Protein AF-A0A259DCY4-F1 (afdb_monomer)

Foldseek 3Di:
DPPQPQADWDDDVNPDIDGDHPPDDDDDDDDPDDDDDDDPPPDDPVVVVCVVVVPPDDD

pLDDT: mean 84.77, std 12.51, range [44.88, 96.25]

Mean predicted aligned error: 8.43 Å

Sequence (59 aa):
HLTYADDARVHFDGQHHFDLQSGDHVWITRANRPITLLHPHSYSYYDTLRQKLHWGKKL

Solvent-accessible surface area (backbone atoms only — not comparable to full-atom values): 4325 Å² total; per-residue (Å²): 132,83,80,76,64,85,80,39,68,51,70,50,95,82,80,46,73,47,82,47,58,94,89,66,82,90,82,90,72,84,67,94,72,76,85,84,83,89,70,64,95,84,64,49,72,65,59,55,48,31,62,77,70,53,59,85,65,79,129

Structure (mmCIF, N/CA/C/O backbone):
data_AF-A0A259DCY4-F1
#
_entry.id   AF-A0A259DCY4-F1
#
loop_
_atom_site.group_PDB
_atom_site.id
_atom_site.type_symbol
_atom_site.label_atom_id
_atom_site.label_alt_id
_atom_site.label_comp_id
_atom_site.label_asym_id
_atom_site.label_entity_id
_atom_site.label_seq_id
_atom_site.pdbx_PDB_ins_code
_atom_site.Cartn_x
_atom_site.Cartn_y
_atom_site.Cartn_z
_atom_site.occupancy
_atom_site.B_iso_or_equiv
_atom_site.auth_seq_id
_atom_site.auth_comp_id
_atom_site.auth_asym_id
_atom_site.auth_atom_id
_atom_site.pdbx_PDB_model_num
ATOM 1 N N . HIS A 1 1 ? -3.403 15.773 25.420 1.00 44.88 1 HIS A N 1
ATOM 2 C CA . HIS A 1 1 ? -4.615 15.600 24.600 1.00 44.88 1 HIS A CA 1
ATOM 3 C C . HIS A 1 1 ? -4.339 14.441 23.649 1.00 44.88 1 HIS A C 1
ATOM 5 O O . HIS A 1 1 ? -3.648 14.648 22.661 1.00 44.88 1 HIS A O 1
ATOM 11 N N . LEU A 1 2 ? -4.714 13.206 24.013 1.00 54.78 2 LEU A N 1
ATOM 12 C CA . LEU A 1 2 ? -4.612 12.080 23.080 1.00 54.78 2 LEU A CA 1
ATOM 13 C C . LEU A 1 2 ? -5.672 12.309 22.005 1.00 54.78 2 LEU A C 1
ATOM 15 O O . LEU A 1 2 ? -6.855 12.385 22.322 1.00 54.78 2 LEU A O 1
ATOM 19 N N . THR A 1 3 ? -5.245 12.505 20.764 1.00 54.78 3 THR A N 1
ATOM 20 C CA . THR A 1 3 ? -6.132 12.524 19.602 1.00 54.78 3 THR A CA 1
ATOM 21 C C . THR A 1 3 ? -6.824 11.168 19.519 1.00 54.78 3 THR A C 1
ATOM 23 O O . THR A 1 3 ? -6.207 10.192 19.099 1.00 54.78 3 THR A O 1
ATOM 26 N N . TYR A 1 4 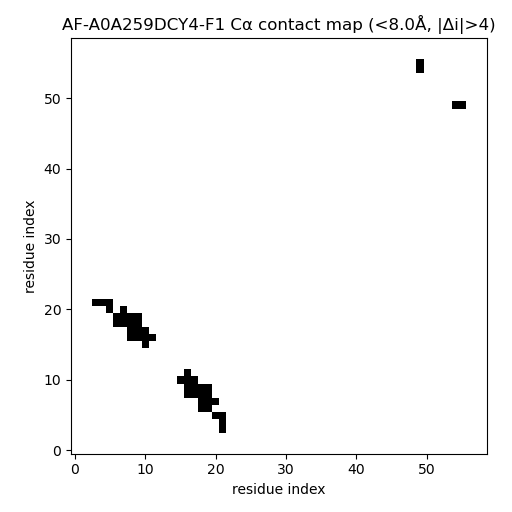? -8.076 11.103 19.976 1.00 55.56 4 TYR A N 1
ATOM 27 C CA . TYR A 1 4 ? -8.969 9.996 19.663 1.00 55.56 4 TYR A CA 1
ATOM 28 C C . TYR A 1 4 ? -9.144 9.999 18.146 1.00 55.56 4 TYR A C 1
ATOM 30 O O . TYR A 1 4 ? -9.658 10.956 17.568 1.00 55.56 4 TYR A O 1
ATOM 38 N N . ALA A 1 5 ? -8.591 8.983 17.492 1.00 60.09 5 ALA A N 1
ATOM 39 C CA . ALA A 1 5 ? -8.757 8.783 16.065 1.00 60.09 5 ALA A CA 1
ATOM 40 C C . ALA A 1 5 ? -10.132 8.142 15.843 1.00 60.09 5 ALA A C 1
ATOM 42 O O . ALA A 1 5 ? -10.219 6.943 15.612 1.00 60.09 5 ALA A O 1
ATOM 43 N N . ASP A 1 6 ? -11.196 8.941 15.958 1.00 63.72 6 ASP A N 1
ATOM 44 C CA . ASP A 1 6 ? -12.581 8.483 15.752 1.00 63.72 6 ASP A CA 1
ATOM 45 C C . ASP A 1 6 ? -12.878 8.111 14.287 1.00 63.72 6 ASP A C 1
ATOM 47 O O . ASP A 1 6 ? -13.930 7.556 13.999 1.00 63.72 6 ASP A O 1
ATOM 51 N N . ASP A 1 7 ? -11.951 8.394 13.364 1.00 77.81 7 ASP A N 1
ATOM 52 C CA . ASP A 1 7 ? -12.150 8.241 11.917 1.00 77.81 7 ASP A CA 1
ATOM 53 C C . ASP A 1 7 ? -11.027 7.424 11.243 1.00 77.81 7 ASP A C 1
ATOM 55 O O . ASP A 1 7 ? -10.651 7.638 10.084 1.00 77.81 7 ASP A O 1
ATOM 59 N N . ALA A 1 8 ? -10.424 6.495 11.991 1.00 88.62 8 ALA A N 1
ATOM 60 C CA . ALA A 1 8 ? -9.393 5.605 11.466 1.00 88.62 8 ALA A CA 1
ATOM 61 C C . ALA A 1 8 ? -10.011 4.528 10.560 1.00 88.62 8 ALA A C 1
ATOM 63 O O . ALA A 1 8 ? -10.923 3.813 10.964 1.00 88.62 8 ALA A O 1
ATOM 64 N N . ARG A 1 9 ? -9.491 4.377 9.334 1.00 91.62 9 ARG A N 1
ATOM 65 C CA . ARG A 1 9 ? -9.989 3.396 8.357 1.00 91.62 9 ARG A CA 1
ATOM 66 C C . ARG A 1 9 ? -8.865 2.666 7.641 1.00 91.62 9 ARG A C 1
ATOM 68 O O . ARG A 1 9 ? -7.871 3.270 7.237 1.00 91.62 9 ARG A O 1
ATOM 75 N N . VAL A 1 10 ? -9.048 1.366 7.432 1.00 92.06 10 VAL A N 1
ATOM 76 C CA . VAL A 1 10 ? -8.191 0.541 6.572 1.00 92.06 10 VAL A CA 1
ATOM 77 C C . VAL A 1 10 ? -8.824 0.475 5.194 1.00 92.06 10 VAL A C 1
ATOM 79 O O . VAL A 1 10 ? -9.960 0.034 5.073 1.00 92.06 10 VAL A O 1
ATOM 82 N N . HIS A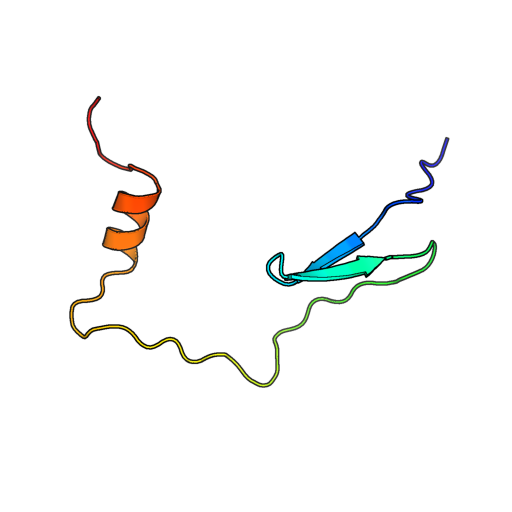 1 11 ? -8.097 0.883 4.156 1.00 93.06 11 HIS A N 1
ATOM 83 C CA . HIS A 1 11 ? -8.552 0.805 2.769 1.00 93.06 11 HIS A CA 1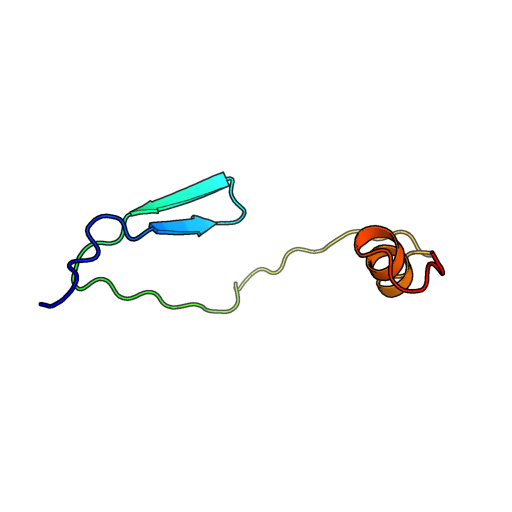
ATOM 84 C C . HIS A 1 11 ? -7.856 -0.341 2.028 1.00 93.06 11 HIS A C 1
ATOM 86 O O . HIS A 1 11 ? -6.633 -0.469 2.084 1.00 93.06 11 HIS A O 1
ATOM 92 N N . PHE A 1 12 ? -8.629 -1.130 1.281 1.00 91.56 12 PHE A N 1
ATOM 93 C CA . PHE A 1 12 ? -8.148 -2.218 0.428 1.00 91.56 12 PHE A CA 1
ATOM 94 C C . PHE A 1 12 ? -8.343 -1.826 -1.039 1.00 91.56 12 PHE A C 1
ATOM 96 O O . PHE A 1 12 ? -9.478 -1.733 -1.51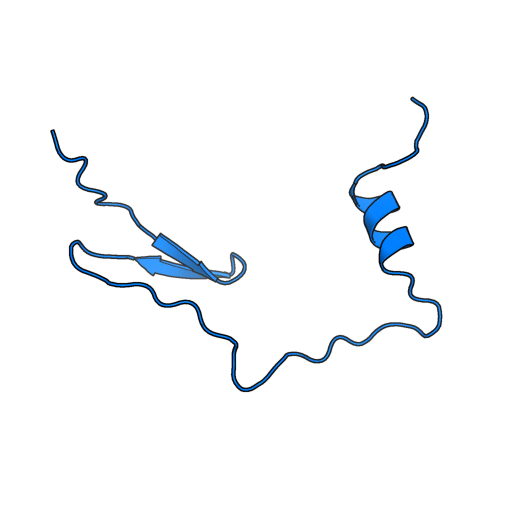4 1.00 91.56 12 PHE A O 1
ATOM 103 N N . ASP A 1 13 ? -7.240 -1.528 -1.731 1.00 91.00 13 ASP A N 1
ATOM 104 C CA . ASP A 1 13 ? -7.179 -1.136 -3.152 1.00 91.00 13 ASP A CA 1
ATOM 105 C C . ASP A 1 13 ? -8.161 -0.022 -3.578 1.00 91.00 13 ASP A C 1
ATOM 107 O O . ASP A 1 13 ? -8.504 0.123 -4.749 1.00 91.00 13 ASP A O 1
ATOM 111 N N . GLY A 1 14 ? -8.627 0.785 -2.620 1.00 86.25 14 GLY A N 1
ATOM 112 C CA . GLY A 1 14 ? -9.610 1.850 -2.838 1.00 86.25 14 GLY A CA 1
ATOM 113 C C . GLY A 1 14 ? -11.047 1.374 -3.088 1.00 86.25 14 GLY A C 1
ATOM 114 O O . GLY A 1 14 ? -11.924 2.215 -3.259 1.00 86.25 14 GLY A O 1
ATOM 115 N N . GLN A 1 15 ? -11.312 0.065 -3.089 1.00 89.25 15 GLN A N 1
ATOM 116 C CA . GLN A 1 15 ? -12.647 -0.497 -3.344 1.00 89.25 15 GLN A CA 1
ATOM 117 C C . GLN A 1 15 ? -13.397 -0.826 -2.053 1.00 89.25 15 GLN A C 1
ATOM 119 O O . GLN A 1 15 ? -14.605 -0.619 -1.960 1.00 89.25 15 GLN A O 1
ATOM 124 N N . HIS A 1 16 ? -12.676 -1.311 -1.044 1.00 90.19 16 HIS A N 1
ATOM 125 C CA . HIS A 1 16 ? -13.243 -1.679 0.248 1.00 90.19 16 HIS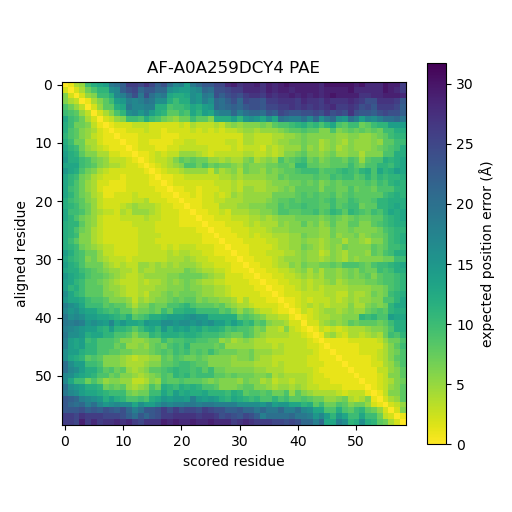 A CA 1
ATOM 126 C C . HIS A 1 16 ? -12.562 -0.903 1.368 1.00 90.19 16 HIS A C 1
ATOM 128 O O . HIS A 1 16 ? -11.394 -0.524 1.255 1.00 90.19 16 HIS A O 1
ATOM 134 N N . HIS A 1 17 ? -13.290 -0.673 2.456 1.00 90.94 17 HIS A N 1
ATOM 135 C CA . HIS A 1 17 ? -12.722 -0.119 3.675 1.00 90.94 17 HIS A CA 1
ATOM 136 C C . HIS A 1 17 ? -13.318 -0.772 4.918 1.00 90.94 17 HIS A C 1
ATOM 138 O O . HIS A 1 17 ? -14.385 -1.384 4.852 1.00 90.94 17 HIS A O 1
ATOM 144 N N . PHE A 1 18 ? -12.596 -0.650 6.026 1.00 91.19 18 PHE A N 1
ATOM 145 C CA . PHE A 1 18 ? -13.009 -1.097 7.348 1.00 91.19 18 PHE A CA 1
ATOM 146 C C . PHE A 1 18 ? -12.725 0.006 8.368 1.00 91.19 18 PHE A C 1
ATOM 148 O O . PHE A 1 18 ? -11.603 0.520 8.403 1.00 91.19 18 PHE A O 1
ATOM 155 N N . ASP A 1 19 ? -13.723 0.348 9.178 1.00 91.69 19 ASP A N 1
ATOM 156 C CA . ASP A 1 19 ? -13.612 1.365 10.225 1.00 91.69 19 ASP A CA 1
ATOM 157 C C . ASP A 1 19 ? -12.989 0.753 11.480 1.00 91.69 19 ASP A C 1
ATOM 159 O O . ASP A 1 19 ? -13.450 -0.276 11.972 1.00 91.69 19 ASP A O 1
ATOM 163 N N . LEU A 1 20 ? -11.923 1.373 11.980 1.00 89.69 20 LEU A N 1
ATOM 164 C CA . LEU A 1 20 ? -11.206 0.925 13.167 1.00 89.69 20 LEU A CA 1
ATOM 165 C C . LEU A 1 20 ? -11.752 1.620 14.407 1.00 89.69 20 LEU A C 1
ATOM 167 O O . LEU A 1 20 ? -11.977 2.830 14.412 1.00 89.69 20 LEU A O 1
A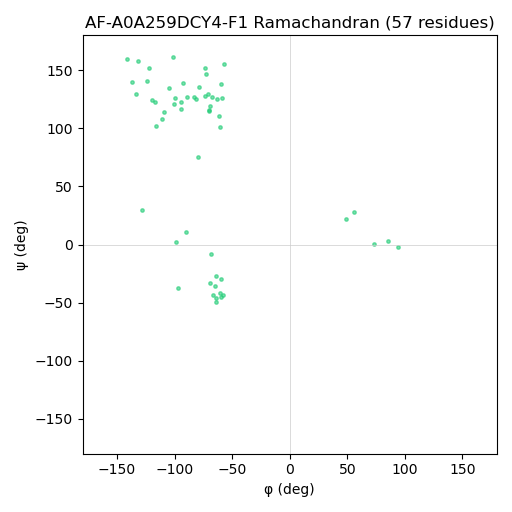TOM 171 N N . GLN A 1 21 ? -11.880 0.855 15.483 1.00 89.25 21 GLN A N 1
ATOM 172 C CA . GLN A 1 21 ? -12.215 1.374 16.799 1.00 89.25 21 GLN A CA 1
ATOM 173 C C . GLN A 1 21 ? -10.971 1.472 17.683 1.00 89.25 21 GLN A C 1
ATOM 175 O O . GLN A 1 21 ? -9.929 0.855 17.444 1.00 89.25 21 GLN A O 1
ATOM 180 N N . SER A 1 22 ? -11.077 2.269 18.745 1.00 87.06 22 SER A N 1
ATOM 181 C CA . SER A 1 22 ? -10.021 2.352 19.751 1.00 87.06 22 SER A CA 1
ATOM 182 C C . SER A 1 22 ? -9.771 0.976 20.375 1.00 87.06 22 SER A C 1
ATOM 184 O O . SER A 1 22 ? -10.694 0.340 20.879 1.00 87.06 22 SER A O 1
ATOM 186 N N . GLY A 1 23 ? -8.514 0.532 20.355 1.00 88.12 23 GLY A N 1
ATOM 187 C CA . GLY A 1 23 ? -8.116 -0.790 20.840 1.00 88.12 23 GLY A CA 1
ATOM 188 C C . GLY A 1 23 ? -8.054 -1.877 19.765 1.00 88.12 23 GLY A C 1
ATOM 189 O O . GLY A 1 23 ? -7.629 -2.985 20.086 1.00 88.12 23 GLY A O 1
ATOM 190 N N . ASP A 1 24 ? -8.401 -1.581 18.507 1.00 89.31 24 ASP A N 1
ATOM 191 C CA . ASP A 1 24 ? -8.194 -2.513 17.396 1.00 89.31 24 ASP A CA 1
ATOM 192 C C . ASP A 1 24 ? -6.714 -2.634 17.011 1.00 89.31 24 ASP A C 1
ATOM 194 O O . ASP A 1 24 ? -5.929 -1.686 17.087 1.00 89.31 24 ASP A O 1
ATOM 198 N N . HIS A 1 25 ? -6.328 -3.832 16.568 1.00 91.69 25 HIS A N 1
ATOM 199 C CA . HIS A 1 25 ? -4.970 -4.144 16.131 1.00 91.69 25 HIS A CA 1
ATOM 200 C C . HIS A 1 25 ? -4.981 -4.597 14.672 1.00 91.69 25 HIS A C 1
ATOM 202 O O . HIS A 1 25 ? -5.633 -5.579 14.315 1.00 91.69 25 HIS A O 1
ATOM 208 N N . VAL A 1 26 ? -4.195 -3.923 13.835 1.00 92.00 26 VAL A N 1
ATOM 209 C CA . VAL A 1 26 ? -4.050 -4.268 12.418 1.00 92.00 26 VAL A CA 1
ATOM 210 C C . VAL A 1 26 ? -2.767 -5.060 12.207 1.00 92.00 26 VAL A C 1
ATOM 212 O O . VAL A 1 26 ? -1.678 -4.605 12.553 1.00 92.00 26 VAL A O 1
ATOM 215 N N . TRP A 1 27 ? -2.892 -6.230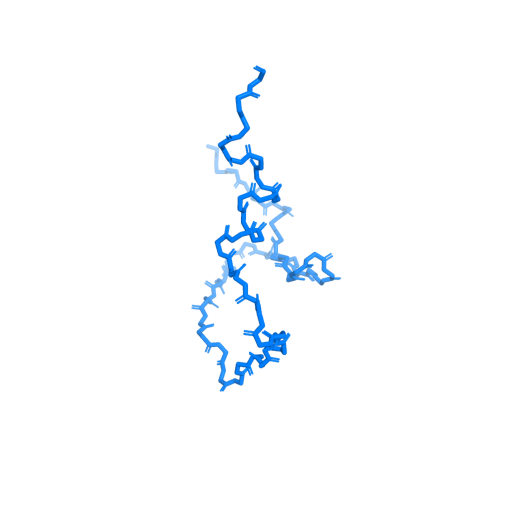 11.582 1.00 95.00 27 TRP A N 1
ATOM 216 C CA . TRP A 1 27 ? -1.765 -7.085 11.220 1.00 95.00 27 TRP A CA 1
ATOM 217 C C . TRP A 1 27 ? -1.693 -7.236 9.706 1.00 95.00 27 TRP A C 1
ATOM 219 O O . TRP A 1 27 ? -2.637 -7.706 9.072 1.00 95.00 27 TRP A O 1
ATOM 229 N N . ILE A 1 28 ? -0.553 -6.873 9.122 1.00 94.25 28 ILE A N 1
ATOM 230 C CA . ILE A 1 28 ? -0.304 -7.030 7.688 1.00 94.25 28 ILE A CA 1
ATOM 231 C C . ILE A 1 28 ? 0.547 -8.277 7.492 1.00 94.25 28 ILE A C 1
ATOM 233 O O . ILE A 1 28 ? 1.656 -8.379 8.013 1.00 94.25 28 ILE A O 1
ATOM 237 N N . THR A 1 29 ? 0.026 -9.231 6.729 1.00 96.25 29 THR A N 1
ATOM 238 C CA . THR A 1 29 ? 0.723 -10.480 6.414 1.00 96.25 29 THR A CA 1
ATOM 239 C C . THR A 1 29 ? 0.665 -10.755 4.920 1.00 96.25 29 THR A C 1
ATOM 241 O O . THR A 1 29 ? -0.190 -10.238 4.198 1.00 96.25 29 THR A O 1
ATOM 244 N N . ARG A 1 30 ? 1.598 -11.574 4.429 1.00 95.62 30 ARG A N 1
ATOM 245 C CA . ARG A 1 30 ? 1.565 -12.023 3.038 1.00 95.62 30 ARG A CA 1
ATOM 246 C C . ARG A 1 30 ? 0.360 -12.943 2.838 1.00 95.62 30 ARG A C 1
ATOM 248 O O . ARG A 1 30 ? 0.232 -13.947 3.533 1.00 95.62 30 ARG A O 1
ATOM 255 N N . ALA A 1 31 ? -0.476 -12.639 1.848 1.00 94.25 31 ALA A N 1
ATOM 256 C CA . ALA A 1 31 ? -1.590 -13.503 1.479 1.00 94.25 31 ALA A CA 1
ATOM 257 C C . ALA A 1 31 ? -1.097 -14.896 1.053 1.00 94.25 31 ALA A C 1
ATOM 259 O O . ALA A 1 31 ? -0.136 -15.023 0.292 1.00 94.25 31 ALA A O 1
ATOM 260 N N . ASN A 1 32 ? -1.800 -15.942 1.497 1.00 96.12 32 ASN A N 1
ATOM 261 C CA . ASN A 1 32 ? -1.471 -17.330 1.153 1.00 96.12 32 ASN A CA 1
ATOM 262 C C . ASN A 1 32 ? -1.616 -17.618 -0.356 1.00 96.12 32 ASN A C 1
ATOM 264 O O . ASN A 1 32 ? -0.955 -18.496 -0.901 1.00 96.12 32 ASN A O 1
ATOM 268 N N . ARG A 1 33 ? -2.486 -16.872 -1.047 1.00 95.62 33 ARG A N 1
ATOM 269 C CA . ARG A 1 33 ? -2.727 -17.001 -2.489 1.00 95.62 33 ARG A CA 1
ATOM 270 C C . ARG A 1 33 ? -2.304 -15.711 -3.195 1.00 95.62 33 ARG A C 1
ATOM 272 O O . ARG A 1 33 ? -3.044 -14.731 -3.118 1.00 95.62 33 ARG A O 1
ATOM 279 N N . PRO A 1 34 ? -1.130 -15.673 -3.847 1.00 94.25 34 PRO A N 1
ATOM 280 C CA . PRO A 1 34 ? -0.715 -14.506 -4.609 1.00 94.25 34 PRO A CA 1
ATOM 281 C C . PRO A 1 34 ? -1.502 -14.400 -5.919 1.00 94.25 34 PRO A C 1
ATOM 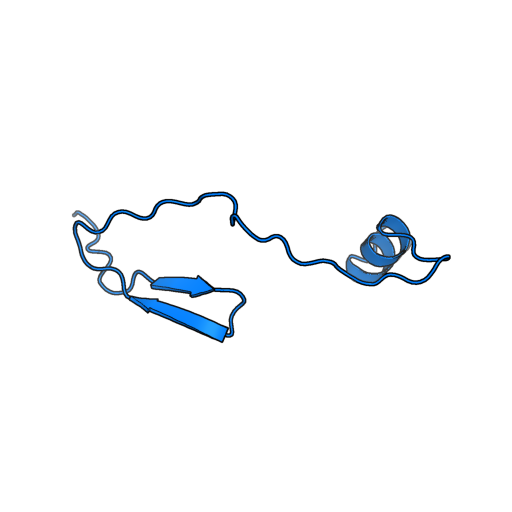283 O O . PRO A 1 34 ? -1.910 -15.401 -6.508 1.00 94.25 34 PRO A O 1
ATOM 286 N N . ILE A 1 35 ? -1.671 -13.172 -6.398 1.00 93.75 35 ILE A N 1
ATOM 287 C CA . ILE A 1 35 ? -2.253 -12.903 -7.712 1.00 93.75 35 ILE A CA 1
ATOM 288 C C . ILE A 1 35 ? -1.183 -13.148 -8.779 1.00 93.75 35 ILE A C 1
ATOM 290 O O . ILE A 1 35 ? -0.039 -12.718 -8.633 1.00 93.75 35 ILE A O 1
ATOM 294 N N . THR A 1 36 ? -1.560 -13.827 -9.863 1.00 93.44 36 THR A N 1
ATOM 295 C CA . THR A 1 36 ? -0.716 -13.952 -11.057 1.00 93.44 36 THR A CA 1
ATOM 296 C C . THR A 1 36 ? -1.095 -12.862 -12.046 1.00 93.44 36 THR A C 1
ATOM 298 O O . THR A 1 36 ? -2.222 -12.826 -12.537 1.00 93.44 36 THR A O 1
ATOM 301 N N . LEU A 1 37 ? -0.155 -11.963 -12.327 1.00 91.31 37 LEU A N 1
ATOM 302 C CA . LEU A 1 37 ? -0.333 -10.912 -13.322 1.00 91.31 37 LEU A CA 1
ATOM 303 C C . LEU A 1 37 ? 0.124 -11.426 -14.687 1.00 91.31 37 LEU A C 1
ATOM 305 O O . LEU A 1 37 ? 1.248 -11.905 -14.829 1.00 91.31 37 LEU A O 1
ATOM 309 N N . LEU A 1 38 ? -0.742 -11.309 -15.691 1.00 92.44 38 LEU A N 1
ATOM 310 C CA . LEU A 1 38 ? -0.392 -11.623 -17.072 1.00 92.44 38 LEU A CA 1
ATOM 311 C C . LEU A 1 38 ? 0.342 -10.434 -17.686 1.00 92.44 38 LEU A C 1
ATOM 313 O O . LEU A 1 38 ? -0.174 -9.317 -17.692 1.00 92.44 38 LEU A O 1
ATOM 317 N N . HIS A 1 39 ? 1.531 -10.682 -18.224 1.00 87.50 39 HIS A N 1
ATOM 318 C CA . HIS A 1 39 ? 2.307 -9.676 -18.933 1.00 87.50 39 HIS A CA 1
ATOM 319 C C . HIS A 1 39 ? 2.650 -10.162 -20.350 1.00 87.50 39 HIS A C 1
ATOM 321 O O . HIS A 1 39 ? 2.968 -11.339 -20.536 1.00 87.50 39 HIS A O 1
ATOM 327 N N . PRO A 1 40 ? 2.612 -9.280 -21.366 1.00 89.69 40 PRO A N 1
ATOM 328 C CA . PRO A 1 40 ? 3.146 -9.593 -22.688 1.00 89.69 40 PRO A CA 1
ATOM 329 C C . PRO A 1 40 ? 4.626 -10.001 -22.628 1.00 89.69 40 PRO A C 1
ATOM 331 O O . PRO A 1 40 ? 5.359 -9.582 -21.731 1.00 89.69 40 PRO A O 1
ATOM 334 N N . HIS A 1 41 ? 5.098 -10.767 -23.615 1.00 87.19 41 HIS A N 1
ATOM 335 C CA . HIS A 1 41 ? 6.510 -11.174 -23.699 1.00 87.19 41 HIS A CA 1
ATOM 336 C C . HIS A 1 41 ? 7.482 -9.986 -23.783 1.00 87.19 41 HIS A C 1
ATOM 338 O O . HIS A 1 41 ? 8.605 -10.073 -23.302 1.00 87.19 41 HIS A O 1
ATOM 344 N N . SER A 1 42 ? 7.041 -8.869 -24.361 1.00 87.19 42 SER A N 1
ATOM 345 C CA . SER A 1 42 ? 7.801 -7.620 -24.474 1.00 87.19 42 SER A CA 1
ATOM 346 C C . SER A 1 42 ? 7.593 -6.662 -23.294 1.00 87.19 42 SER A C 1
ATOM 348 O O . SER A 1 42 ? 7.986 -5.499 -23.371 1.00 87.19 42 SER A O 1
ATOM 350 N N . TYR A 1 43 ? 6.948 -7.102 -22.208 1.00 86.00 43 TYR A N 1
ATOM 351 C CA . TYR A 1 43 ? 6.674 -6.235 -21.068 1.00 86.00 43 TYR A CA 1
ATOM 352 C C . TYR A 1 43 ? 7.957 -5.862 -20.318 1.00 86.00 43 TYR A C 1
ATOM 354 O O . TYR A 1 43 ? 8.631 -6.714 -19.743 1.00 86.00 43 TYR A O 1
ATOM 362 N N . SER A 1 44 ? 8.242 -4.561 -20.261 1.00 86.62 44 SER A N 1
ATOM 363 C CA . SER A 1 44 ? 9.274 -3.986 -19.401 1.00 86.62 44 SER A CA 1
ATOM 364 C C . SER A 1 44 ? 8.620 -3.198 -18.269 1.00 86.62 44 SER A C 1
ATOM 366 O O . SER A 1 44 ? 7.974 -2.162 -18.475 1.00 86.62 44 SER A O 1
ATOM 368 N N . TYR A 1 45 ? 8.809 -3.688 -17.041 1.00 86.19 45 TYR A N 1
ATOM 369 C CA . TYR A 1 45 ? 8.343 -3.012 -15.830 1.00 86.19 45 TYR A CA 1
ATOM 370 C C . TYR A 1 45 ? 8.937 -1.601 -15.715 1.00 86.19 45 TYR A C 1
ATOM 372 O O . TYR A 1 45 ? 8.222 -0.640 -15.433 1.00 86.19 45 TYR A O 1
ATOM 380 N N . TYR A 1 46 ? 10.236 -1.457 -15.996 1.00 87.31 46 TYR A N 1
ATOM 381 C CA . TYR A 1 46 ? 10.924 -0.170 -15.911 1.00 87.31 46 TYR A CA 1
ATOM 382 C C . TYR A 1 46 ? 10.470 0.814 -16.990 1.00 87.31 46 TYR A C 1
ATOM 384 O O . TYR A 1 46 ? 10.395 2.009 -16.713 1.00 87.31 46 TYR A O 1
ATOM 392 N N . ASP A 1 47 ? 10.120 0.350 -18.190 1.00 86.25 47 ASP A N 1
ATOM 393 C CA . ASP A 1 47 ? 9.602 1.230 -19.248 1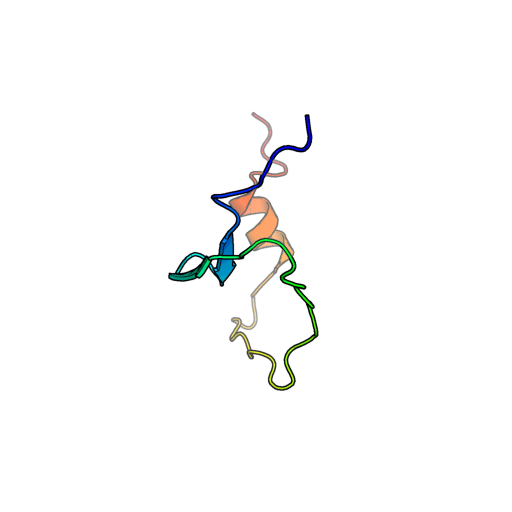.00 86.25 47 ASP A CA 1
ATOM 394 C C . ASP A 1 47 ? 8.237 1.789 -18.857 1.00 86.25 47 ASP A C 1
ATOM 396 O O . ASP A 1 47 ? 8.006 2.996 -18.950 1.00 86.25 47 ASP A O 1
ATOM 400 N N . THR A 1 48 ? 7.378 0.920 -18.319 1.00 87.94 48 THR A N 1
ATOM 401 C CA . THR A 1 48 ? 6.068 1.302 -17.782 1.00 87.94 48 THR A CA 1
ATOM 402 C C . THR A 1 48 ? 6.221 2.315 -16.647 1.00 87.94 48 THR A C 1
ATOM 404 O O . THR A 1 48 ? 5.520 3.328 -16.620 1.00 87.94 48 THR A O 1
ATOM 407 N N . LEU A 1 49 ? 7.162 2.084 -15.725 1.00 90.25 49 LEU A N 1
ATOM 408 C CA . LEU A 1 49 ? 7.418 2.984 -14.601 1.00 90.25 49 LEU A CA 1
ATOM 409 C C . LEU A 1 49 ? 7.926 4.355 -15.069 1.00 90.25 49 LEU A C 1
ATOM 411 O O . LEU A 1 49 ? 7.401 5.381 -14.638 1.00 90.25 49 LEU A O 1
ATOM 415 N N . ARG A 1 50 ? 8.895 4.387 -15.996 1.00 90.00 50 ARG A N 1
ATOM 416 C CA . ARG A 1 50 ? 9.432 5.636 -16.563 1.00 90.00 50 ARG A CA 1
ATOM 417 C C . ARG A 1 50 ? 8.359 6.448 -17.278 1.00 90.00 50 ARG A C 1
ATOM 419 O O . ARG A 1 50 ? 8.312 7.663 -17.109 1.00 90.00 50 ARG A O 1
ATOM 426 N N . GLN A 1 51 ? 7.486 5.792 -18.044 1.00 87.56 51 GLN A N 1
ATOM 427 C CA . GLN A 1 51 ? 6.369 6.462 -18.709 1.00 87.56 51 GLN A CA 1
ATOM 428 C C . GLN A 1 51 ? 5.377 7.051 -17.701 1.00 87.56 51 GLN A C 1
ATOM 430 O O . GLN A 1 51 ? 5.044 8.232 -17.815 1.00 87.56 51 GLN A O 1
ATOM 435 N N . LYS A 1 52 ? 4.946 6.255 -16.711 1.00 90.38 52 LYS A N 1
ATOM 436 C CA . LYS A 1 52 ? 3.953 6.666 -15.702 1.00 90.38 52 LYS A CA 1
ATOM 437 C C . LYS A 1 52 ? 4.445 7.788 -14.788 1.00 90.38 52 LYS A C 1
ATOM 439 O O . LYS A 1 52 ? 3.651 8.638 -14.410 1.00 90.38 52 LYS A O 1
ATOM 444 N N . LEU A 1 53 ? 5.730 7.790 -14.439 1.00 91.75 53 LEU A N 1
ATOM 445 C CA . LEU A 1 53 ? 6.327 8.787 -13.542 1.00 91.75 53 LEU A CA 1
ATOM 446 C C . LEU A 1 53 ? 7.056 9.919 -14.285 1.00 91.75 53 LEU A C 1
ATOM 448 O O . LEU A 1 53 ? 7.649 10.786 -13.650 1.00 91.75 53 LEU A O 1
ATOM 452 N N . HIS A 1 54 ? 7.034 9.909 -15.622 1.00 82.31 54 HIS A N 1
ATOM 453 C CA . HIS A 1 54 ? 7.720 10.873 -16.494 1.00 82.31 54 HIS A CA 1
ATOM 454 C C . HIS A 1 54 ? 9.237 11.004 -16.263 1.00 82.31 54 HIS A C 1
ATOM 456 O O . HIS A 1 54 ? 9.840 12.038 -16.553 1.00 82.31 54 HIS A O 1
ATOM 462 N N . TRP A 1 55 ? 9.888 9.948 -15.782 1.00 84.62 55 TRP A N 1
ATOM 463 C CA . TRP A 1 55 ? 11.323 9.968 -15.513 1.00 84.62 55 TRP A CA 1
ATOM 464 C C . TRP A 1 55 ? 12.153 9.997 -16.799 1.00 84.62 55 TRP A C 1
ATOM 466 O O . TRP A 1 55 ? 11.975 9.171 -17.695 1.00 84.62 55 TRP A O 1
ATOM 476 N N . GLY A 1 56 ? 13.100 10.936 -16.866 1.00 72.44 56 GLY A N 1
ATOM 477 C CA . GLY A 1 56 ? 14.024 11.085 -17.993 1.00 72.44 56 GLY A CA 1
ATOM 478 C C . GLY A 1 56 ? 13.492 11.917 -19.162 1.00 72.44 56 GLY A C 1
ATOM 479 O O . GLY A 1 56 ? 14.208 12.078 -20.149 1.00 72.44 56 GLY A O 1
ATOM 480 N N . LYS A 1 57 ? 12.284 12.493 -19.066 1.00 62.41 57 LYS A N 1
ATOM 481 C CA . LYS A 1 57 ? 11.920 13.605 -19.952 1.00 62.41 57 LYS A CA 1
ATOM 482 C C . LYS A 1 57 ? 12.739 14.829 -19.541 1.00 62.41 57 LYS A C 1
ATOM 484 O O . LYS A 1 57 ? 12.574 15.339 -18.436 1.00 62.41 57 LYS A O 1
ATOM 489 N N . LYS A 1 58 ? 13.626 15.293 -20.424 1.00 60.03 58 LYS A N 1
ATOM 490 C CA . LYS A 1 58 ? 14.082 16.687 -20.380 1.00 60.03 58 LYS A CA 1
ATOM 491 C C . LYS A 1 58 ? 12.848 17.555 -20.648 1.00 60.03 58 LYS A C 1
ATOM 493 O O . LYS A 1 58 ? 12.142 17.283 -21.619 1.00 60.03 58 LYS A O 1
ATOM 498 N N . LEU A 1 59 ? 12.572 18.487 -19.734 1.00 59.31 59 LEU A N 1
ATOM 499 C CA . LEU A 1 59 ? 11.603 19.568 -19.930 1.00 59.31 59 LEU A CA 1
ATOM 500 C C . LEU A 1 59 ? 11.948 20.363 -21.192 1.00 59.31 59 LEU A C 1
ATOM 502 O O . LEU A 1 59 ? 13.164 20.538 -21.445 1.00 59.31 59 LEU A O 1
#

Radius of gyration: 19.24 Å; Cα contacts (8 Å, |Δi|>4): 23; chains: 1; bounding box: 28×37×49 Å

Secondary structure (DSSP, 8-state):
-----TT-EEEETTTEEEEPPTT--------SSPPPPP--TT--HHHHHHHHHTTT---